Protein AF-A0A7C2IXC4-F1 (afdb_monomer_lite)

pLDDT: mean 92.07, std 12.64, range [51.31, 98.38]

Foldseek 3Di:
DDCPPDQDAPCVVCVVPDPDDPPRDDDHPSDDPDDDD

Structure (mmCIF, N/CA/C/O backbone):
data_AF-A0A7C2IXC4-F1
#
_entry.id   AF-A0A7C2IXC4-F1
#
loop_
_atom_site.group_PDB
_atom_site.id
_atom_site.type_symbol
_atom_site.label_atom_id
_atom_site.label_alt_id
_atom_site.label_comp_id
_atom_site.label_asym_id
_atom_site.label_entity_id
_atom_site.label_seq_id
_atom_site.pdbx_PDB_ins_code
_atom_site.Cartn_x
_atom_site.Cartn_y
_atom_site.Cartn_z
_atom_site.occupancy
_atom_site.B_iso_or_equiv
_atom_site.auth_seq_id
_atom_site.auth_comp_id
_atom_site.auth_asym_id
_atom_site.auth_atom_id
_atom_site.pdbx_PDB_model_num
ATOM 1 N N . MET A 1 1 ? 0.530 0.017 -28.081 1.00 51.31 1 MET A N 1
ATOM 2 C CA . MET A 1 1 ? 0.923 -0.197 -26.676 1.00 51.31 1 MET A CA 1
ATOM 3 C C . MET A 1 1 ? -0.379 -0.217 -25.915 1.00 51.31 1 MET A C 1
ATOM 5 O O . MET A 1 1 ? -1.086 0.779 -25.978 1.00 51.31 1 MET A O 1
ATOM 9 N N . GL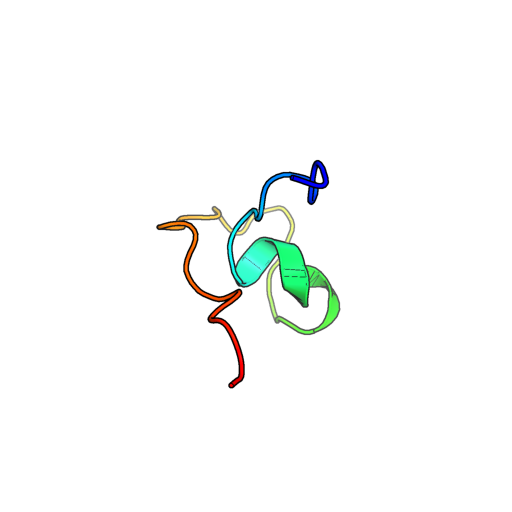U A 1 2 ? -0.785 -1.379 -25.410 1.00 57.25 2 GLU A N 1
ATOM 10 C CA . GLU A 1 2 ? -2.050 -1.512 -24.681 1.00 57.25 2 GLU A CA 1
ATOM 11 C C . GLU A 1 2 ? -2.089 -0.519 -23.525 1.00 57.25 2 GLU A C 1
ATOM 13 O O . GLU A 1 2 ? -1.103 -0.376 -22.799 1.00 57.25 2 GLU A O 1
ATOM 18 N N . ASP A 1 3 ? -3.224 0.164 -23.389 1.00 57.09 3 ASP A N 1
ATOM 19 C CA . ASP A 1 3 ? -3.571 0.956 -22.216 1.00 57.09 3 ASP A CA 1
ATOM 20 C C . ASP A 1 3 ? -3.749 -0.014 -21.041 1.00 57.09 3 ASP A C 1
ATOM 22 O O . ASP A 1 3 ? -4.849 -0.456 -20.711 1.00 57.09 3 ASP A O 1
ATOM 26 N N . ARG A 1 4 ? -2.626 -0.458 -20.468 1.00 66.69 4 ARG A N 1
ATOM 27 C CA . ARG A 1 4 ? -2.627 -1.086 -19.153 1.00 66.69 4 ARG A CA 1
ATOM 28 C C . ARG A 1 4 ? -3.074 0.016 -18.211 1.00 66.69 4 ARG A C 1
ATOM 30 O O . ARG A 1 4 ? -2.348 0.995 -18.051 1.00 66.69 4 ARG A O 1
ATOM 37 N N . GLY A 1 5 ? -4.279 -0.119 -17.658 1.00 75.06 5 GLY A N 1
ATOM 38 C CA . GLY A 1 5 ? -4.803 0.834 -16.684 1.00 75.06 5 GLY A CA 1
ATOM 39 C C . GLY A 1 5 ? -3.711 1.219 -15.684 1.00 75.06 5 GLY A C 1
ATOM 40 O O . GLY A 1 5 ? -2.939 0.366 -15.252 1.00 75.06 5 GLY A O 1
ATOM 41 N N . VAL A 1 6 ? -3.605 2.515 -15.390 1.00 89.06 6 VAL A N 1
ATOM 42 C CA . VAL A 1 6 ? -2.494 3.097 -14.621 1.00 89.06 6 VAL A CA 1
ATOM 43 C C . VAL A 1 6 ? -2.231 2.286 -13.347 1.00 89.06 6 VAL A C 1
ATOM 45 O O . VAL A 1 6 ? -3.113 2.195 -12.493 1.00 89.06 6 VAL A O 1
ATOM 48 N N . TRP A 1 7 ? -1.026 1.719 -13.207 1.00 94.94 7 TRP A N 1
ATOM 49 C CA . TRP A 1 7 ? -0.589 1.057 -11.976 1.00 94.94 7 TRP A CA 1
ATOM 50 C C . TRP A 1 7 ? -0.596 2.054 -10.811 1.00 94.94 7 TRP A C 1
ATOM 52 O O . TRP A 1 7 ? -0.072 3.162 -10.928 1.00 94.94 7 TRP A O 1
ATOM 62 N N . ARG A 1 8 ? -1.211 1.671 -9.686 1.00 96.75 8 ARG A N 1
ATOM 63 C CA . ARG A 1 8 ? -1.479 2.565 -8.540 1.00 96.75 8 ARG A CA 1
ATOM 64 C C . ARG A 1 8 ? -0.598 2.310 -7.312 1.00 96.75 8 ARG A C 1
ATOM 66 O O . ARG A 1 8 ? -0.839 2.920 -6.274 1.00 96.75 8 ARG A O 1
ATOM 73 N N . GLY A 1 9 ? 0.410 1.446 -7.426 1.00 97.75 9 GLY A N 1
ATOM 74 C CA . GLY A 1 9 ? 1.254 1.023 -6.305 1.00 97.75 9 GLY A CA 1
ATOM 75 C C . GLY A 1 9 ? 0.768 -0.261 -5.627 1.00 97.75 9 GLY A C 1
ATOM 76 O O . GLY A 1 9 ? -0.370 -0.700 -5.816 1.00 97.75 9 GLY A O 1
ATOM 77 N N . VAL A 1 10 ? 1.635 -0.862 -4.806 1.00 98.00 10 VAL A N 1
ATOM 78 C CA . VAL A 1 10 ? 1.398 -2.166 -4.157 1.00 98.00 10 VAL A CA 1
ATOM 79 C C . VAL A 1 10 ? 0.197 -2.116 -3.218 1.00 98.00 10 VAL A C 1
ATOM 81 O O . VAL A 1 10 ? -0.585 -3.063 -3.175 1.00 98.00 10 VAL A O 1
ATOM 84 N N . ILE A 1 11 ? 0.031 -1.014 -2.479 1.00 98.19 11 ILE A N 1
ATOM 85 C CA . ILE A 1 11 ? -1.042 -0.894 -1.482 1.00 98.19 11 ILE A CA 1
ATOM 86 C C . ILE A 1 11 ? -2.420 -0.981 -2.142 1.00 98.19 11 ILE A C 1
ATOM 88 O O . ILE A 1 11 ? -3.282 -1.696 -1.642 1.00 98.19 11 ILE A O 1
ATOM 92 N N . GLU A 1 12 ? -2.629 -0.286 -3.261 1.00 97.56 12 GLU A N 1
ATOM 93 C CA . GLU A 1 12 ? -3.915 -0.315 -3.965 1.00 97.56 12 GLU A CA 1
ATOM 94 C C . GLU A 1 12 ? -4.132 -1.635 -4.712 1.00 97.56 12 GLU A C 1
ATOM 96 O O . GLU A 1 12 ? -5.235 -2.173 -4.684 1.00 97.56 12 GLU A O 1
ATOM 101 N N . ALA A 1 13 ? -3.086 -2.203 -5.320 1.00 97.00 13 ALA A N 1
ATOM 102 C CA . ALA A 1 13 ? -3.192 -3.464 -6.056 1.00 97.00 13 ALA A CA 1
ATOM 103 C C . ALA A 1 13 ? -3.549 -4.668 -5.167 1.00 97.00 13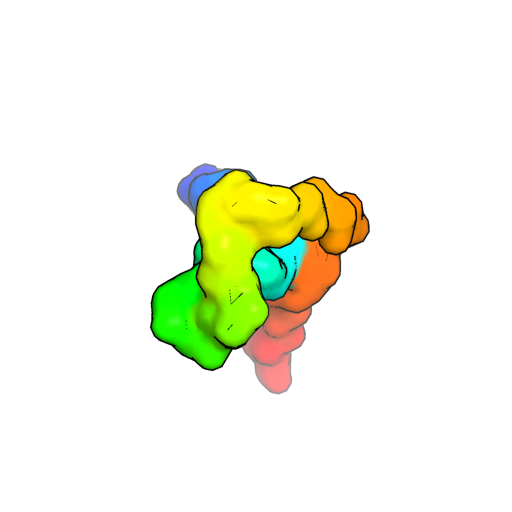 ALA A C 1
ATOM 105 O O . ALA A 1 13 ? -4.208 -5.595 -5.627 1.00 97.00 13 ALA A O 1
ATOM 106 N N . TYR A 1 14 ? -3.127 -4.650 -3.901 1.00 97.75 14 TYR A N 1
ATOM 107 C CA . TYR A 1 14 ? -3.279 -5.780 -2.981 1.00 97.75 14 TYR A CA 1
ATOM 108 C C . TYR A 1 14 ? -4.022 -5.411 -1.694 1.00 97.75 14 TYR A C 1
ATOM 110 O O . TYR A 1 14 ? -3.864 -6.086 -0.676 1.00 97.75 14 TYR A O 1
ATOM 118 N N . ARG A 1 15 ? -4.847 -4.355 -1.717 1.00 97.94 15 ARG A N 1
ATOM 119 C CA . ARG A 1 15 ? -5.554 -3.833 -0.533 1.00 97.94 15 ARG A CA 1
ATOM 120 C C . ARG A 1 15 ? -6.328 -4.911 0.231 1.00 97.94 15 ARG A C 1
ATOM 122 O O . ARG A 1 15 ? -6.316 -4.896 1.454 1.00 97.94 15 ARG A O 1
ATOM 129 N N . GLU A 1 16 ? -6.956 -5.857 -0.468 1.00 98.00 16 GLU A N 1
ATOM 130 C CA . GLU A 1 16 ? -7.723 -6.953 0.148 1.00 98.00 16 GLU A CA 1
ATOM 131 C C . GLU A 1 16 ? -6.862 -7.946 0.954 1.00 98.00 16 GLU A C 1
ATOM 133 O O . GLU A 1 16 ? -7.366 -8.620 1.849 1.00 98.00 16 GLU A O 1
ATOM 138 N N . PHE A 1 17 ? -5.559 -8.014 0.665 1.00 98.38 17 PHE A N 1
ATOM 139 C CA . PHE A 1 17 ? -4.608 -8.926 1.306 1.00 98.38 17 PHE A CA 1
ATOM 140 C C . PHE A 1 17 ? -3.730 -8.236 2.355 1.00 98.38 17 PHE A C 1
ATOM 142 O O . PHE A 1 17 ? -2.994 -8.901 3.087 1.00 98.38 17 PHE A O 1
ATOM 149 N N . LEU A 1 18 ? -3.771 -6.904 2.423 1.00 98.25 18 LEU A N 1
ATOM 150 C CA . LEU A 1 18 ? -2.958 -6.106 3.330 1.00 98.25 18 LEU A CA 1
ATOM 151 C C . LEU A 1 18 ? -3.788 -5.664 4.544 1.00 98.25 18 LEU A C 1
ATOM 153 O O . LEU A 1 18 ? -4.970 -5.354 4.408 1.00 98.25 18 LEU A O 1
ATOM 157 N N . PRO A 1 19 ? -3.188 -5.557 5.743 1.00 98.12 19 PRO A N 1
ATOM 158 C CA . PRO A 1 19 ? -3.873 -5.077 6.943 1.00 98.12 19 PRO A CA 1
ATOM 159 C C . PRO A 1 19 ? -4.009 -3.542 6.931 1.00 98.12 19 PRO A C 1
ATOM 161 O O . PRO A 1 19 ? -3.518 -2.847 7.823 1.00 98.12 19 PRO A O 1
ATOM 164 N N . VAL A 1 20 ? -4.645 -2.994 5.896 1.00 97.94 20 VAL A N 1
ATOM 165 C CA . VAL A 1 20 ? -4.872 -1.556 5.711 1.00 97.94 20 VAL A CA 1
ATOM 166 C C . VAL A 1 20 ? -6.363 -1.245 5.788 1.00 97.94 20 VAL A C 1
ATOM 168 O O . VAL A 1 20 ? -7.210 -2.033 5.383 1.00 97.94 20 VAL A O 1
ATOM 171 N N . SER A 1 21 ? -6.693 -0.081 6.336 1.00 97.81 21 SER A N 1
ATOM 172 C CA . SER A 1 21 ? -8.073 0.397 6.449 1.00 97.81 21 SER A CA 1
ATOM 173 C C . SER A 1 21 ? -8.315 1.570 5.505 1.00 97.81 21 SER A C 1
ATOM 175 O O . SER A 1 21 ? -7.378 2.111 4.913 1.00 97.81 21 SER A O 1
ATOM 177 N N . ASP A 1 22 ? -9.554 2.040 5.418 1.00 97.31 22 ASP A N 1
ATOM 178 C CA . ASP A 1 22 ? -9.885 3.266 4.675 1.00 97.31 22 ASP A CA 1
ATOM 179 C C . ASP A 1 22 ? -9.259 4.522 5.297 1.00 97.31 22 ASP A C 1
ATOM 181 O O . ASP A 1 22 ? -9.105 5.546 4.640 1.00 97.31 22 ASP A O 1
ATOM 185 N N . ARG A 1 23 ? -8.853 4.445 6.571 1.00 98.19 23 ARG A N 1
ATOM 186 C CA . ARG A 1 23 ? -8.143 5.527 7.266 1.00 98.19 23 ARG A CA 1
ATOM 187 C C . ARG A 1 23 ? -6.633 5.488 7.047 1.00 98.19 23 ARG A C 1
ATOM 189 O O . ARG A 1 23 ? -5.949 6.414 7.472 1.00 98.19 23 ARG A O 1
ATOM 196 N N . THR A 1 24 ? -6.100 4.419 6.456 1.00 98.31 24 THR A N 1
ATOM 197 C CA . THR A 1 24 ? -4.662 4.285 6.218 1.00 98.31 24 THR A CA 1
ATOM 198 C C . THR A 1 24 ? -4.276 5.179 5.035 1.00 98.31 24 THR A C 1
ATOM 200 O O . THR A 1 24 ? -4.731 4.909 3.922 1.00 98.31 24 THR A O 1
ATOM 203 N N . PRO A 1 25 ? -3.463 6.237 5.232 1.00 98.31 25 PRO A N 1
ATOM 204 C CA . PRO A 1 25 ? -3.028 7.080 4.128 1.00 98.31 25 PRO A CA 1
ATOM 2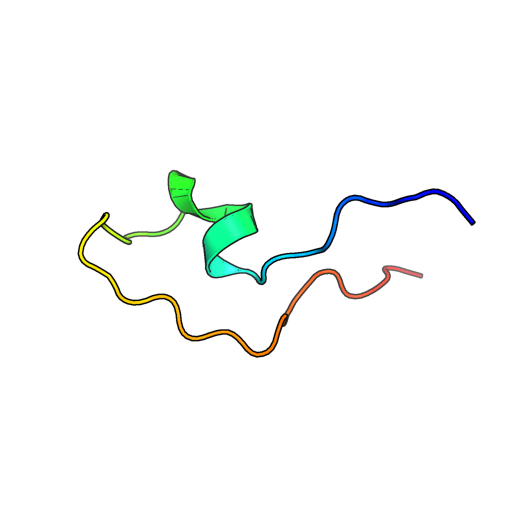05 C C . PRO A 1 25 ? -2.143 6.268 3.185 1.00 98.31 25 PRO A C 1
ATOM 207 O O . PRO A 1 25 ? -1.217 5.583 3.620 1.00 98.31 25 PRO A O 1
ATOM 210 N N . VAL A 1 26 ? -2.426 6.356 1.889 1.00 98.00 26 VAL A N 1
ATOM 211 C CA . VAL A 1 26 ? -1.649 5.661 0.865 1.00 98.00 26 VAL A CA 1
ATOM 212 C C . VAL A 1 26 ? -0.558 6.595 0.367 1.00 98.00 26 VAL A C 1
ATOM 214 O O . VAL A 1 26 ? -0.826 7.577 -0.321 1.00 98.00 26 VAL A O 1
ATOM 217 N N . ILE A 1 27 ? 0.679 6.287 0.748 1.00 98.31 27 ILE A N 1
ATOM 218 C CA . ILE A 1 27 ? 1.885 6.950 0.257 1.00 98.31 27 ILE A CA 1
ATOM 219 C C . ILE A 1 27 ? 2.575 5.942 -0.655 1.00 98.31 27 ILE A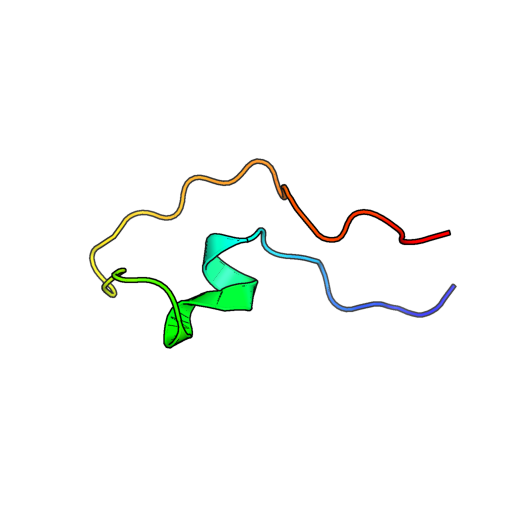 C 1
ATOM 221 O O . ILE A 1 27 ? 2.962 4.869 -0.200 1.00 98.31 27 ILE A O 1
ATOM 225 N N . THR A 1 28 ? 2.695 6.272 -1.936 1.00 97.62 28 THR A N 1
ATOM 226 C CA . THR A 1 28 ? 3.233 5.366 -2.954 1.00 97.62 28 THR A CA 1
ATOM 227 C C . THR A 1 28 ? 4.213 6.099 -3.858 1.00 97.62 28 THR A C 1
ATOM 229 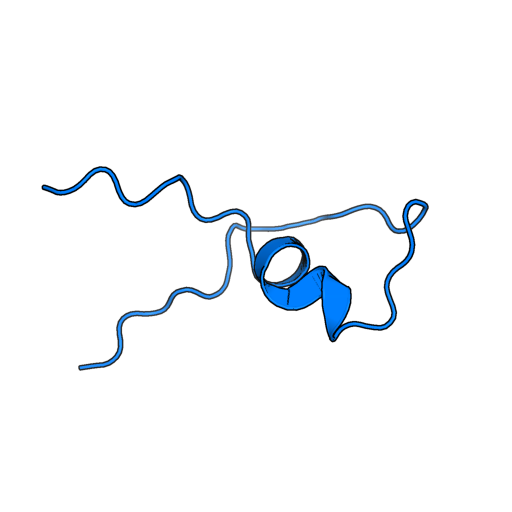O O . THR A 1 28 ? 4.076 7.301 -4.100 1.00 97.62 28 THR A O 1
ATOM 232 N N . LEU A 1 29 ? 5.192 5.356 -4.367 1.00 98.12 29 LEU A N 1
ATOM 233 C CA . LEU A 1 29 ? 6.056 5.777 -5.470 1.00 98.12 29 LEU A CA 1
ATOM 234 C C . LEU A 1 29 ? 5.704 5.031 -6.764 1.00 98.12 29 LEU A C 1
ATOM 236 O O . LEU A 1 29 ? 6.523 4.960 -7.675 1.00 98.12 29 LEU A O 1
ATOM 240 N N . LEU A 1 30 ? 4.492 4.470 -6.831 1.00 96.62 30 LEU A N 1
ATOM 241 C CA . LEU A 1 30 ? 4.048 3.539 -7.867 1.00 96.62 30 LEU A CA 1
ATOM 242 C C . LEU A 1 30 ? 4.934 2.286 -7.931 1.00 96.62 30 LEU A C 1
ATOM 244 O O . LEU A 1 30 ? 5.157 1.718 -8.995 1.00 96.62 30 LEU A O 1
ATOM 248 N N . GLU A 1 31 ? 5.448 1.858 -6.780 1.00 97.88 31 GLU A N 1
ATOM 249 C CA . GLU A 1 31 ? 6.287 0.672 -6.641 1.00 97.88 31 GLU A CA 1
ATOM 250 C C . GLU A 1 31 ? 5.531 -0.617 -6.990 1.00 97.88 31 GLU A C 1
ATOM 252 O O . GLU A 1 31 ? 4.305 -0.661 -6.911 1.00 97.88 31 GLU A O 1
ATOM 257 N N . GLY A 1 32 ? 6.256 -1.681 -7.339 1.00 96.62 32 GLY A N 1
ATOM 258 C CA . GLY A 1 32 ? 5.665 -2.940 -7.800 1.00 96.62 32 GLY A CA 1
ATOM 259 C C . GLY A 1 32 ? 5.578 -3.021 -9.325 1.00 96.62 32 GLY A C 1
ATOM 260 O O . GLY A 1 32 ? 6.398 -2.409 -10.004 1.00 96.62 32 GLY A O 1
ATOM 261 N N . ASP A 1 33 ? 4.659 -3.855 -9.833 1.00 95.56 33 ASP A N 1
ATOM 262 C CA . ASP A 1 33 ? 4.452 -4.159 -11.269 1.00 95.56 33 ASP A CA 1
ATOM 263 C C . ASP A 1 33 ? 5.753 -4.326 -12.073 1.00 95.56 33 ASP A C 1
ATOM 265 O O . ASP A 1 33 ? 5.898 -3.893 -13.215 1.00 95.56 33 ASP A O 1
ATOM 269 N N . THR A 1 34 ? 6.768 -4.913 -11.437 1.00 95.12 34 THR A N 1
ATOM 270 C CA . THR A 1 34 ? 8.084 -5.058 -12.053 1.00 95.12 34 THR A CA 1
ATOM 271 C C . THR A 1 34 ? 7.995 -6.153 -13.113 1.00 95.12 34 THR A C 1
ATOM 273 O O . THR A 1 34 ? 7.559 -7.258 -12.776 1.00 95.12 34 THR A O 1
ATOM 276 N N . PRO A 1 35 ? 8.390 -5.891 -14.376 1.00 93.94 35 PRO A N 1
ATOM 277 C CA . PRO A 1 35 ? 8.325 -6.895 -15.426 1.00 93.94 35 PRO A CA 1
ATOM 278 C C . PRO A 1 35 ? 9.039 -8.181 -15.013 1.00 93.94 35 PRO A C 1
ATOM 280 O O . PRO A 1 35 ? 10.180 -8.145 -14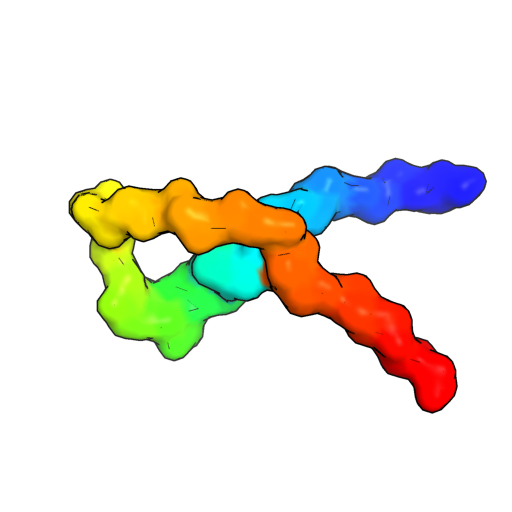.551 1.00 93.94 35 PRO A O 1
ATOM 283 N N . LEU A 1 36 ? 8.367 -9.310 -15.209 1.00 94.94 36 LEU A N 1
ATOM 284 C CA . LEU A 1 36 ? 8.959 -10.630 -15.061 1.00 94.94 36 LEU A CA 1
ATOM 285 C C . LEU A 1 36 ? 9.408 -11.104 -16.446 1.00 94.94 36 LEU A C 1
ATOM 287 O O . LEU A 1 36 ? 8.567 -11.270 -17.331 1.00 94.94 36 LEU A O 1
ATOM 291 N N . ILE A 1 37 ? 10.720 -11.262 -16.628 1.00 90.94 37 ILE A N 1
ATOM 292 C CA . ILE A 1 37 ? 11.349 -11.780 -17.854 1.00 90.94 37 ILE A CA 1
ATOM 293 C C . ILE A 1 37 ? 11.704 -13.247 -17.642 1.00 90.94 37 ILE A C 1
ATOM 295 O O . ILE A 1 37 ? 12.314 -13.541 -16.588 1.00 90.94 37 ILE A O 1
#

Sequence (37 aa):
MEDRGVWRGVIEAYREFLPVSDRTPVITLLEGDTPLI

Secondary structure (DSSP, 8-state):
---------HHHHTGGGSS--TTS-------------

Radius of gyration: 11.68 Å; chains: 1; bounding box: 21×19×34 Å